Protein AF-A0A376EFT3-F1 (afdb_monomer_lite)

Structure (mmCIF, N/CA/C/O backbone):
data_AF-A0A376EFT3-F1
#
_entry.id   AF-A0A376EFT3-F1
#
loop_
_atom_site.group_PDB
_atom_site.id
_atom_site.type_symbol
_atom_site.label_atom_id
_atom_site.label_alt_id
_atom_site.label_comp_id
_atom_site.label_asym_id
_atom_site.label_entity_id
_atom_site.label_seq_id
_atom_site.pdbx_PDB_ins_code
_atom_site.Cartn_x
_atom_site.Cartn_y
_atom_site.Cartn_z
_atom_site.occupancy
_atom_site.B_iso_or_equiv
_atom_site.auth_seq_id
_atom_site.auth_comp_id
_atom_site.auth_asym_id
_atom_site.auth_atom_id
_atom_site.pdbx_PDB_model_num
ATOM 1 N N . MET A 1 1 ? -37.030 3.900 42.227 1.00 52.66 1 MET A N 1
ATOM 2 C CA . MET A 1 1 ? -36.204 2.947 41.450 1.00 52.66 1 MET A CA 1
ATOM 3 C C . MET A 1 1 ? -36.327 3.120 39.932 1.00 52.66 1 MET A C 1
ATOM 5 O O . MET A 1 1 ? -35.296 3.131 39.282 1.00 52.66 1 MET A O 1
ATOM 9 N N . TRP A 1 2 ? -37.514 3.372 39.357 1.00 45.75 2 TRP A N 1
ATOM 10 C CA . TRP A 1 2 ? -37.678 3.621 37.904 1.00 45.75 2 TRP A CA 1
ATOM 11 C C . TRP A 1 2 ? -36.904 4.844 37.365 1.00 45.75 2 TRP A C 1
ATOM 13 O O . TRP A 1 2 ? -36.354 4.813 36.269 1.00 45.75 2 TRP A O 1
ATOM 23 N N . LYS A 1 3 ? -36.796 5.923 38.155 1.00 48.06 3 LYS A N 1
ATOM 24 C CA . LYS A 1 3 ? -36.106 7.161 37.741 1.00 48.06 3 LYS A CA 1
ATOM 25 C C . LYS A 1 3 ? -34.586 7.011 37.550 1.00 48.06 3 LYS A C 1
ATOM 27 O O . LYS A 1 3 ? -34.008 7.799 36.817 1.00 48.06 3 LYS A O 1
ATOM 32 N N . ILE A 1 4 ? -33.952 6.002 38.157 1.00 53.06 4 ILE A N 1
ATOM 33 C CA . ILE A 1 4 ? -32.503 5.745 38.014 1.00 53.06 4 ILE A CA 1
ATOM 34 C C . ILE A 1 4 ? -32.215 4.993 36.702 1.00 53.06 4 ILE A C 1
ATOM 36 O O . ILE A 1 4 ? -31.193 5.231 36.065 1.00 53.06 4 ILE A O 1
ATOM 40 N N . LEU A 1 5 ? -33.159 4.165 36.235 1.00 45.88 5 LEU A N 1
ATOM 41 C CA . LEU A 1 5 ? -33.037 3.433 34.970 1.00 45.88 5 LEU A CA 1
ATOM 42 C C . LEU A 1 5 ? -33.044 4.379 33.751 1.00 45.88 5 LEU A C 1
ATOM 44 O O . LEU A 1 5 ? -32.294 4.176 32.804 1.00 45.88 5 LEU A O 1
ATOM 48 N N . LEU A 1 6 ? -33.830 5.462 33.802 1.00 46.78 6 LEU A N 1
ATOM 49 C CA . LEU A 1 6 ? -33.918 6.463 32.726 1.00 46.78 6 LEU A CA 1
ATOM 50 C C . LEU A 1 6 ? -32.642 7.309 32.562 1.00 46.78 6 LEU A C 1
ATOM 52 O O . LEU A 1 6 ? -32.319 7.712 31.446 1.00 46.78 6 LEU A O 1
ATOM 56 N N . VAL A 1 7 ? -31.889 7.541 33.642 1.00 50.75 7 VAL A N 1
ATOM 57 C CA . VAL A 1 7 ? -30.619 8.292 33.592 1.00 50.75 7 VAL A CA 1
ATOM 58 C C . VAL A 1 7 ? -29.499 7.450 32.963 1.00 50.75 7 VAL A C 1
ATOM 60 O O . VAL A 1 7 ? -28.673 7.984 32.225 1.00 50.75 7 VAL A O 1
ATOM 63 N N . LEU A 1 8 ? -29.514 6.127 33.164 1.00 47.03 8 LEU A N 1
ATOM 64 C CA . LEU A 1 8 ? -28.570 5.199 32.526 1.00 47.03 8 LEU A CA 1
ATOM 65 C C . LEU A 1 8 ? -28.835 5.025 31.021 1.00 47.03 8 LEU A C 1
ATOM 67 O O . LEU A 1 8 ? -27.889 4.934 30.238 1.00 47.03 8 LEU A O 1
ATOM 71 N N . VAL A 1 9 ? -30.103 5.059 30.596 1.00 47.50 9 VAL A N 1
ATOM 72 C CA . VAL A 1 9 ? -30.473 5.013 29.168 1.00 47.50 9 VAL A CA 1
ATOM 73 C C . VAL A 1 9 ? -30.047 6.295 28.439 1.00 47.50 9 VAL A C 1
ATOM 75 O O . VAL A 1 9 ? -29.552 6.219 27.318 1.00 47.50 9 VAL A O 1
ATOM 78 N N . PHE A 1 10 ? -30.128 7.465 29.084 1.00 40.94 10 PHE A N 1
ATOM 79 C CA . PHE A 1 10 ? -29.670 8.729 28.488 1.00 40.94 10 PHE A CA 1
ATOM 80 C C . PHE A 1 10 ? -28.141 8.853 28.373 1.00 40.94 10 PHE A C 1
ATOM 82 O O . PHE A 1 10 ? -27.658 9.524 27.461 1.00 40.94 10 PHE A O 1
ATOM 89 N N . TYR A 1 11 ? -27.369 8.180 29.234 1.00 43.25 11 TYR A N 1
ATOM 90 C CA . TYR A 1 11 ? -25.905 8.146 29.114 1.00 43.25 11 TYR A CA 1
ATOM 91 C C . TYR A 1 11 ? -25.412 7.231 27.979 1.00 43.25 11 TYR A C 1
ATOM 93 O O . TYR A 1 11 ? -24.351 7.489 27.416 1.00 43.25 11 TYR A O 1
ATOM 101 N N . CYS A 1 12 ? -26.194 6.223 27.572 1.00 42.47 12 CYS A N 1
ATOM 102 C CA . CYS A 1 12 ? -25.855 5.376 26.419 1.00 42.47 12 CYS A CA 1
ATOM 103 C C . CYS A 1 12 ? -26.038 6.085 25.064 1.00 42.47 12 CYS A C 1
ATOM 105 O O . CYS A 1 12 ? -25.381 5.721 24.094 1.00 42.47 12 CYS A O 1
ATOM 107 N N . ILE A 1 13 ? -26.878 7.123 24.985 1.00 41.59 13 ILE A N 1
ATOM 108 C CA . ILE A 1 13 ? -27.190 7.826 23.723 1.00 41.59 13 ILE A CA 1
ATOM 109 C C . ILE A 1 13 ? -26.099 8.855 23.351 1.00 41.59 13 ILE A C 1
ATOM 111 O O . ILE A 1 13 ? -26.074 9.383 22.244 1.00 41.59 13 ILE A O 1
ATOM 115 N N . ARG A 1 14 ? -25.133 9.118 24.242 1.00 41.38 14 ARG A N 1
ATOM 116 C CA . ARG A 1 14 ? -23.971 9.987 23.969 1.00 41.38 14 ARG A CA 1
ATOM 117 C C . ARG A 1 14 ? -22.719 9.208 23.545 1.00 41.38 14 ARG A C 1
ATOM 119 O O . ARG A 1 14 ? -21.628 9.771 23.558 1.00 41.38 14 ARG A O 1
ATOM 126 N N . LEU A 1 15 ? -22.854 7.955 23.107 1.00 45.78 15 LEU A N 1
ATOM 127 C CA . LEU A 1 15 ? -21.861 7.332 22.229 1.00 45.78 15 LEU A CA 1
ATOM 128 C C . LEU A 1 15 ? -22.057 7.912 20.827 1.00 45.78 15 LEU A C 1
ATOM 130 O O . LEU A 1 15 ? -22.638 7.283 19.950 1.00 45.78 15 LEU A O 1
ATOM 134 N N . ASN A 1 16 ? -21.610 9.152 20.630 1.00 45.59 16 ASN A N 1
ATOM 135 C CA . ASN A 1 16 ? -21.443 9.678 19.285 1.00 45.59 16 ASN A CA 1
ATOM 136 C C . ASN A 1 16 ? -20.300 8.865 18.666 1.00 45.59 16 ASN A C 1
ATOM 138 O O . ASN A 1 16 ? -19.126 9.132 18.938 1.00 45.59 16 ASN A O 1
ATOM 142 N N . SER A 1 17 ? -20.630 7.783 17.959 1.00 55.28 17 SER A N 1
ATOM 143 C CA . SER A 1 17 ? -19.650 6.977 17.246 1.00 55.28 17 SER A CA 1
ATOM 144 C C . SER A 1 17 ? -19.109 7.842 16.119 1.00 55.28 17 SER A C 1
ATOM 146 O O . SER A 1 17 ? -19.652 7.832 15.023 1.00 55.28 17 SER A O 1
ATOM 148 N N . GLN A 1 18 ? -18.080 8.640 16.414 1.00 65.00 18 GLN A N 1
ATOM 149 C CA . GLN A 1 18 ? -17.441 9.479 15.410 1.00 65.00 18 GLN A CA 1
ATOM 150 C C . GLN A 1 18 ? -17.078 8.593 14.220 1.00 65.00 18 GLN A C 1
ATOM 152 O O . GLN A 1 18 ? -16.355 7.604 14.400 1.00 65.00 18 GLN A O 1
ATOM 157 N N . GLU A 1 19 ? -17.603 8.904 13.043 1.00 84.88 19 GLU A N 1
ATOM 158 C CA . GLU A 1 19 ? -17.343 8.074 11.882 1.00 84.88 19 GLU A CA 1
ATOM 159 C C . GLU A 1 19 ? -15.885 8.249 11.454 1.00 84.88 19 GLU A C 1
ATOM 161 O O . GLU A 1 19 ? -15.249 9.276 11.702 1.00 84.88 19 GLU A O 1
ATOM 166 N N . PHE A 1 20 ? -15.302 7.232 10.826 1.00 87.31 20 PHE A N 1
ATOM 167 C CA . PHE A 1 20 ? -13.912 7.319 10.372 1.00 87.31 20 PHE A CA 1
ATOM 168 C C . PHE A 1 20 ? -13.702 8.419 9.317 1.00 87.31 20 PHE A C 1
ATOM 170 O O . PHE A 1 20 ? -12.629 9.022 9.247 1.00 87.31 20 PHE A O 1
ATOM 177 N N . SER A 1 21 ? -14.752 8.757 8.565 1.00 86.50 21 SER A N 1
ATOM 178 C CA . SER A 1 21 ? -14.826 9.938 7.698 1.00 86.50 21 SER A CA 1
ATOM 179 C C . SER A 1 21 ? -14.513 11.238 8.448 1.00 86.50 21 SER A C 1
ATOM 181 O O . SER A 1 21 ? -13.721 12.039 7.950 1.00 86.50 21 SER A O 1
ATOM 183 N N . ASP A 1 22 ? -15.020 11.410 9.670 1.00 89.75 22 ASP A N 1
ATOM 184 C CA . ASP A 1 22 ? -14.811 12.622 10.469 1.00 89.75 22 ASP A CA 1
ATOM 185 C C . ASP A 1 22 ? -13.352 12.823 10.889 1.00 89.75 22 ASP A C 1
ATOM 187 O O . ASP A 1 22 ? -12.943 13.939 11.216 1.00 89.75 22 ASP A O 1
ATOM 191 N N . TYR A 1 23 ? -12.563 11.747 10.949 1.00 91.50 23 TYR A N 1
ATOM 192 C CA . TYR A 1 23 ? -11.130 11.855 11.205 1.00 91.50 23 TYR A CA 1
ATOM 193 C C . TYR A 1 23 ? -10.389 12.374 9.975 1.00 91.50 23 TYR A C 1
ATOM 195 O O . TYR A 1 23 ? -9.541 13.251 10.125 1.00 91.50 23 TYR A O 1
ATOM 203 N N . ARG A 1 24 ? -10.725 11.875 8.777 1.00 91.38 24 ARG A N 1
ATOM 204 C CA . ARG A 1 24 ? -10.068 12.258 7.513 1.00 91.38 24 ARG A CA 1
ATOM 205 C C . ARG A 1 24 ? -10.164 13.751 7.224 1.00 91.38 24 ARG A C 1
ATOM 207 O O . ARG A 1 24 ? -9.155 14.360 6.892 1.00 91.38 24 ARG A O 1
ATOM 214 N N . MET A 1 25 ? -11.323 14.361 7.475 1.00 92.81 25 MET A N 1
ATOM 215 C CA . MET A 1 25 ? -11.521 15.810 7.288 1.00 92.81 25 MET A CA 1
ATOM 216 C C . MET A 1 25 ? -10.595 16.685 8.149 1.00 92.81 25 MET A C 1
ATOM 218 O O . MET A 1 25 ? -10.484 17.884 7.931 1.00 92.81 25 MET A O 1
ATOM 222 N N . ARG A 1 26 ? -9.967 16.126 9.192 1.00 93.25 26 ARG A N 1
ATOM 223 C CA . ARG A 1 26 ? -9.093 16.890 10.095 1.00 93.25 26 ARG A CA 1
ATOM 224 C C . ARG A 1 26 ? -7.657 16.982 9.596 1.00 93.25 26 ARG A C 1
ATOM 226 O O . ARG A 1 26 ? -6.894 17.769 10.148 1.00 93.25 26 ARG A O 1
ATOM 233 N N . TYR A 1 27 ? -7.277 16.162 8.618 1.00 94.62 27 TYR A N 1
ATOM 234 C CA . TYR A 1 27 ? -5.920 16.137 8.078 1.00 94.62 27 TYR A CA 1
ATOM 235 C C . TYR A 1 27 ? -5.850 16.133 6.544 1.00 94.62 27 TYR A C 1
ATOM 237 O O . TYR A 1 27 ? -4.755 16.073 5.995 1.00 94.62 27 TYR A O 1
ATOM 245 N N . ASP A 1 28 ? -6.980 16.225 5.844 1.00 90.94 28 ASP A N 1
ATOM 246 C CA . ASP A 1 28 ? -7.052 16.251 4.375 1.00 90.94 28 ASP A CA 1
ATOM 247 C C . ASP A 1 28 ? -6.392 17.487 3.738 1.00 90.94 28 ASP A C 1
ATOM 249 O O . ASP A 1 28 ? -5.895 17.410 2.620 1.00 90.94 28 ASP A O 1
ATOM 253 N N . ASN A 1 29 ? -6.346 18.604 4.465 1.00 93.94 29 ASN A N 1
ATOM 254 C CA . ASN A 1 29 ? -5.760 19.869 4.020 1.00 93.94 29 ASN A CA 1
ATOM 255 C C . ASN A 1 29 ? -4.256 20.002 4.324 1.00 93.94 29 ASN A C 1
ATOM 257 O O . ASN A 1 29 ? -3.666 21.047 4.052 1.00 93.94 29 ASN A O 1
ATOM 261 N N . PHE A 1 30 ? -3.632 18.987 4.929 1.00 97.00 30 PHE A N 1
ATOM 262 C CA . PHE A 1 30 ? -2.194 19.009 5.193 1.00 97.00 30 PHE A CA 1
ATOM 263 C C . PHE A 1 30 ? -1.416 18.646 3.929 1.00 97.00 30 PHE A C 1
ATOM 265 O O . PHE A 1 30 ? -1.809 17.767 3.164 1.00 97.00 30 PHE A O 1
ATOM 272 N N . GLU A 1 31 ? -0.284 19.313 3.728 1.00 97.00 31 GLU A N 1
ATOM 273 C CA . GLU A 1 31 ? 0.599 19.031 2.599 1.00 97.00 31 GLU A CA 1
ATOM 274 C C . GLU A 1 31 ? 1.335 17.694 2.773 1.00 97.00 31 GLU A C 1
ATOM 276 O O . GLU A 1 31 ? 1.490 17.170 3.884 1.00 97.00 31 GLU A O 1
ATOM 281 N N . GLU A 1 32 ? 1.833 17.137 1.664 1.00 95.12 32 GLU A N 1
ATOM 282 C CA . GLU A 1 32 ? 2.670 15.941 1.722 1.00 95.12 32 GLU A CA 1
ATOM 283 C C . GLU A 1 32 ? 3.889 16.190 2.626 1.00 95.12 32 GLU A C 1
ATOM 285 O O . GLU A 1 32 ? 4.580 17.200 2.527 1.00 95.12 32 GLU A O 1
ATOM 290 N N . ASN A 1 33 ? 4.180 15.219 3.487 1.00 97.00 33 ASN A N 1
ATOM 291 C CA . ASN A 1 33 ? 5.247 15.219 4.482 1.00 97.00 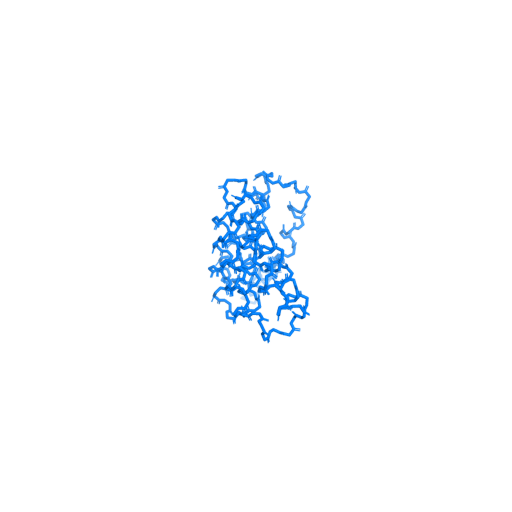33 ASN A CA 1
ATOM 292 C C . ASN A 1 33 ? 5.068 16.200 5.653 1.00 97.00 33 ASN A C 1
ATOM 294 O O . ASN A 1 33 ? 5.965 16.279 6.498 1.00 97.00 33 ASN A O 1
ATOM 298 N N . ASP A 1 34 ? 3.924 16.881 5.777 1.00 97.81 34 ASP A N 1
ATOM 299 C CA . ASP A 1 34 ? 3.626 17.663 6.975 1.00 97.81 34 ASP A CA 1
ATOM 300 C C . ASP A 1 34 ? 3.278 16.748 8.157 1.00 97.81 34 ASP A C 1
ATOM 302 O O . ASP A 1 34 ? 2.153 16.273 8.333 1.00 97.81 34 ASP A O 1
ATOM 306 N N . ILE A 1 35 ? 4.268 16.536 9.022 1.00 97.62 35 ILE A N 1
ATOM 307 C CA . ILE A 1 35 ? 4.149 15.658 10.187 1.00 97.62 35 ILE A CA 1
ATOM 308 C C . ILE A 1 35 ? 3.089 16.120 11.197 1.00 97.62 35 ILE A C 1
ATOM 310 O O . ILE A 1 35 ? 2.662 15.323 12.031 1.00 97.62 35 ILE A O 1
ATOM 314 N N . ARG A 1 36 ? 2.633 17.381 11.145 1.00 97.69 36 ARG A N 1
ATOM 315 C CA . ARG A 1 36 ? 1.590 17.893 12.050 1.00 97.69 36 ARG A CA 1
ATOM 316 C C . ARG A 1 36 ? 0.250 17.187 11.834 1.00 97.69 36 ARG A C 1
ATOM 318 O O . ARG A 1 36 ? -0.528 17.095 12.785 1.00 97.69 36 ARG A O 1
ATOM 325 N N . ALA A 1 37 ? 0.020 16.611 10.651 1.00 97.88 37 ALA A N 1
ATOM 326 C CA . ALA A 1 37 ? -1.141 15.769 10.363 1.00 97.88 37 ALA A CA 1
ATOM 327 C C . ALA A 1 37 ? -1.277 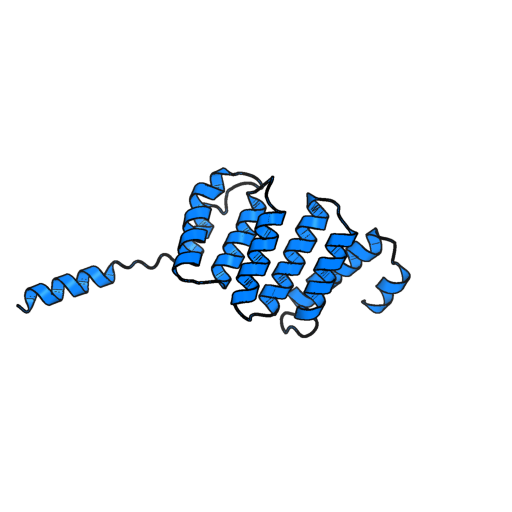14.593 11.352 1.00 97.88 37 ALA A C 1
ATOM 329 O O . ALA A 1 37 ? -2.392 14.186 11.690 1.00 97.88 37 ALA A O 1
ATOM 330 N N . PHE A 1 38 ? -0.163 14.088 11.905 1.00 97.69 38 PHE A N 1
ATOM 331 C CA . PHE A 1 38 ? -0.182 12.999 12.888 1.00 97.69 38 PHE A CA 1
ATOM 332 C C . PHE A 1 38 ? -0.911 13.341 14.188 1.00 97.69 38 PHE A C 1
ATOM 334 O O . PHE A 1 38 ? -1.399 12.428 14.854 1.00 97.69 38 PHE A O 1
ATOM 341 N N . ASN A 1 39 ? -1.081 14.623 14.524 1.00 97.19 39 ASN A N 1
ATOM 342 C CA . ASN A 1 39 ? -1.908 15.027 15.664 1.00 97.19 39 ASN A CA 1
ATOM 343 C C . ASN A 1 39 ? -3.378 14.600 15.495 1.00 97.19 39 ASN A C 1
ATOM 345 O O . ASN A 1 39 ? -4.057 14.326 16.483 1.00 97.19 39 ASN A O 1
ATOM 349 N N . PHE A 1 40 ? -3.854 14.490 14.252 1.00 95.69 40 PHE A N 1
ATOM 350 C CA . PHE A 1 40 ? -5.222 14.088 13.915 1.00 95.69 40 PHE A CA 1
ATOM 351 C C . PHE A 1 40 ? -5.304 12.642 13.412 1.00 95.69 40 PHE A C 1
ATOM 353 O O . PHE A 1 40 ? -6.273 11.938 13.702 1.00 95.69 40 PHE A O 1
ATOM 360 N N . LEU A 1 41 ? -4.260 12.172 12.725 1.00 96.81 41 LEU A N 1
ATOM 361 C CA . LEU A 1 41 ? -4.174 10.807 12.213 1.00 96.81 41 LEU A CA 1
ATOM 362 C C . LEU A 1 41 ? -3.901 9.766 13.314 1.00 96.81 41 LEU A C 1
ATOM 364 O O . LEU A 1 41 ? -4.440 8.662 13.262 1.00 96.81 41 LEU A O 1
ATOM 368 N N . ASN A 1 42 ? -3.130 10.092 14.358 1.00 97.56 42 ASN A N 1
ATOM 369 C CA . ASN A 1 42 ? -2.882 9.148 15.456 1.00 97.56 42 ASN A CA 1
ATOM 370 C C . ASN A 1 42 ? -4.169 8.736 16.197 1.00 97.56 42 ASN A C 1
ATOM 372 O O . ASN A 1 42 ? -4.354 7.536 16.407 1.00 97.56 42 ASN A O 1
ATOM 376 N N . PRO A 1 43 ? -5.087 9.659 16.551 1.00 96.44 43 PRO A N 1
ATOM 377 C CA . PRO A 1 43 ? -6.404 9.297 17.072 1.00 96.44 43 PRO A CA 1
ATOM 378 C C . PRO A 1 43 ? -7.199 8.340 16.168 1.00 96.44 43 PRO A C 1
ATOM 380 O O . PRO A 1 43 ? -7.811 7.401 16.675 1.00 96.44 43 PRO A O 1
ATOM 383 N N . TYR A 1 44 ? -7.150 8.525 14.843 1.00 96.69 44 TYR A N 1
ATOM 384 C CA . TYR A 1 44 ? -7.790 7.618 13.881 1.00 96.69 44 TYR A CA 1
ATOM 385 C C . TYR A 1 44 ? -7.179 6.212 13.942 1.00 96.69 44 TYR A C 1
ATOM 387 O O . TYR A 1 44 ? -7.898 5.230 14.132 1.00 96.69 44 TYR A O 1
ATOM 395 N N . ILE A 1 45 ? -5.846 6.115 13.878 1.00 98.06 45 ILE A N 1
ATOM 396 C CA . ILE A 1 45 ? -5.116 4.844 13.994 1.00 98.06 45 ILE A CA 1
ATOM 397 C C . ILE A 1 45 ? -5.444 4.149 15.322 1.00 98.06 45 ILE A C 1
ATOM 399 O O . ILE A 1 45 ? -5.671 2.938 15.353 1.00 98.06 45 ILE A O 1
ATOM 403 N N . GLN A 1 46 ? -5.462 4.894 16.431 1.00 97.56 46 GLN A N 1
ATOM 404 C CA . GLN A 1 46 ? -5.771 4.350 17.755 1.00 97.56 46 GLN A CA 1
ATOM 405 C C . GLN A 1 46 ? -7.188 3.786 17.814 1.00 97.56 46 GLN A C 1
ATOM 407 O O . GLN A 1 46 ? -7.363 2.656 18.269 1.00 97.56 46 GLN A O 1
ATOM 412 N N . LYS A 1 47 ? -8.177 4.525 17.302 1.00 96.06 47 LYS A N 1
ATOM 413 C CA . LYS A 1 47 ? -9.563 4.060 17.250 1.00 96.06 47 LYS A CA 1
ATOM 414 C C . LYS A 1 47 ? -9.702 2.791 16.407 1.00 96.06 47 LYS A C 1
ATOM 416 O O . LYS A 1 47 ? -10.233 1.794 16.888 1.00 96.06 47 LYS A O 1
ATOM 421 N N . ALA A 1 48 ? -9.141 2.782 15.196 1.00 97.62 48 ALA A N 1
ATOM 422 C CA . ALA A 1 48 ? -9.187 1.615 14.315 1.00 97.62 48 ALA A CA 1
ATOM 423 C C . ALA A 1 48 ? -8.532 0.372 14.954 1.00 97.62 48 ALA A C 1
ATOM 425 O O . ALA A 1 48 ? -9.041 -0.741 14.817 1.00 97.62 48 ALA A O 1
ATOM 426 N N . LYS A 1 49 ? -7.443 0.549 15.722 1.00 98.19 49 LYS A N 1
ATOM 427 C CA . LYS A 1 49 ? -6.824 -0.528 16.519 1.00 98.19 49 LYS A CA 1
ATOM 428 C C . LYS A 1 49 ? -7.734 -1.032 17.642 1.00 98.19 49 LYS A C 1
ATOM 430 O O . LYS A 1 49 ? -7.863 -2.244 17.799 1.00 98.19 49 LYS A O 1
ATOM 435 N N . GLN A 1 50 ? -8.336 -0.129 18.420 1.00 97.25 50 GLN A N 1
ATOM 436 C CA . GLN A 1 50 ? -9.213 -0.472 19.550 1.00 97.25 50 GLN A CA 1
ATOM 437 C C . GLN A 1 50 ? -10.441 -1.263 19.094 1.00 97.25 50 GLN A C 1
ATOM 439 O O . GLN A 1 50 ? -10.795 -2.267 19.707 1.00 97.25 50 GLN A O 1
ATOM 444 N N . GLU A 1 51 ? -11.036 -0.855 17.976 1.00 96.56 51 GLU A N 1
ATOM 445 C CA . GLU A 1 51 ? -12.204 -1.511 17.384 1.00 96.56 51 GLU A CA 1
ATOM 446 C C . GLU A 1 51 ? -11.840 -2.745 16.545 1.00 96.56 51 GLU A C 1
ATOM 448 O O . GLU A 1 51 ? -12.726 -3.428 16.035 1.00 96.56 51 GLU A O 1
ATOM 453 N N . LYS A 1 52 ? -10.541 -3.046 16.381 1.00 97.31 52 LYS A N 1
ATOM 454 C CA . LYS A 1 52 ? -10.026 -4.079 15.463 1.00 97.31 52 LYS A CA 1
ATOM 455 C C . LYS A 1 52 ? -10.578 -3.925 14.039 1.00 97.31 52 LYS A C 1
ATOM 457 O O . LYS A 1 52 ? -10.733 -4.905 13.311 1.00 97.31 52 LYS A O 1
ATOM 462 N N . ASN A 1 53 ? -10.852 -2.690 13.625 1.00 97.88 53 ASN A N 1
ATOM 463 C CA . ASN A 1 53 ? -11.308 -2.390 12.279 1.00 97.88 53 ASN A CA 1
ATOM 464 C C . ASN A 1 53 ? -10.098 -2.322 11.344 1.00 97.88 53 ASN A C 1
ATOM 466 O O . ASN A 1 53 ? -9.513 -1.268 11.103 1.00 97.88 53 ASN A O 1
ATOM 470 N N . TYR A 1 54 ? -9.692 -3.485 10.841 1.00 98.56 54 TYR A N 1
ATOM 471 C CA . TYR A 1 54 ? -8.479 -3.616 10.041 1.00 98.56 54 TYR A CA 1
ATOM 472 C C . TYR A 1 54 ? -8.562 -2.947 8.663 1.00 98.56 54 TYR A C 1
ATOM 474 O O . TYR A 1 54 ? -7.528 -2.533 8.144 1.00 98.56 54 TYR A O 1
ATOM 482 N N . ARG A 1 55 ? -9.767 -2.787 8.092 1.00 98.38 55 ARG A N 1
ATOM 483 C CA . ARG A 1 55 ? -9.960 -2.039 6.837 1.00 98.38 55 ARG A CA 1
ATOM 484 C C . ARG A 1 55 ? -9.639 -0.561 7.049 1.00 98.38 55 ARG A C 1
ATOM 486 O O . ARG A 1 55 ? -8.847 0.013 6.308 1.00 98.38 55 ARG A O 1
ATOM 493 N N . GLU A 1 56 ? -10.190 0.021 8.107 1.00 98.31 56 GLU A N 1
ATOM 494 C CA . GLU A 1 56 ? -9.932 1.414 8.479 1.00 98.31 56 GLU A CA 1
ATOM 495 C C . GLU A 1 56 ? -8.499 1.621 8.969 1.00 98.31 56 GLU A C 1
ATOM 497 O O . GLU A 1 56 ? -7.878 2.636 8.677 1.00 98.31 56 GLU A O 1
ATOM 502 N N . LEU A 1 57 ? -7.914 0.624 9.633 1.00 98.69 57 LEU A N 1
ATOM 503 C CA . LEU A 1 57 ? -6.510 0.675 10.025 1.00 98.69 57 LEU A CA 1
ATOM 504 C C . LEU A 1 57 ? -5.569 0.663 8.811 1.00 98.69 57 LEU A C 1
ATOM 506 O O . LEU A 1 57 ? -4.589 1.406 8.793 1.00 98.69 57 LEU A O 1
ATOM 510 N N . ALA A 1 58 ? -5.868 -0.146 7.788 1.00 98.75 58 ALA A N 1
ATOM 511 C CA . ALA A 1 58 ? -5.125 -0.142 6.530 1.00 98.75 58 ALA A CA 1
ATOM 512 C C . ALA A 1 58 ? -5.238 1.220 5.825 1.00 98.75 58 ALA A C 1
ATOM 514 O O . ALA A 1 58 ? -4.230 1.752 5.361 1.00 98.75 58 ALA A O 1
ATOM 515 N N . GLN A 1 59 ? -6.434 1.814 5.807 1.00 98.19 59 GLN A N 1
ATOM 516 C CA . GLN A 1 59 ? -6.650 3.152 5.259 1.00 98.19 59 GLN A CA 1
ATOM 517 C C . GLN A 1 59 ? -5.869 4.227 6.034 1.00 98.19 59 GLN A C 1
ATOM 519 O O . GLN A 1 59 ? -5.137 4.999 5.424 1.00 98.19 59 GLN A O 1
ATOM 524 N N . ALA A 1 60 ? -5.918 4.225 7.367 1.00 98.25 60 ALA A N 1
ATOM 525 C CA . ALA A 1 60 ? -5.166 5.170 8.192 1.00 98.25 60 ALA A CA 1
ATOM 526 C C . ALA A 1 60 ? -3.644 5.063 7.978 1.00 98.25 60 ALA A C 1
ATOM 528 O O . ALA A 1 60 ? -2.942 6.071 7.919 1.00 98.25 60 ALA A O 1
ATOM 529 N N . TYR A 1 61 ? -3.110 3.846 7.828 1.00 98.81 61 TYR A N 1
ATOM 530 C CA . TYR A 1 61 ? -1.696 3.658 7.490 1.00 98.81 61 TYR A CA 1
ATOM 531 C C . TYR A 1 61 ? -1.358 4.103 6.068 1.00 98.81 61 TYR A C 1
ATOM 533 O O . TYR A 1 61 ? -0.261 4.607 5.841 1.00 98.81 61 TYR A O 1
ATOM 541 N N . LYS A 1 62 ? -2.288 3.970 5.120 1.00 98.44 62 LYS A N 1
ATOM 542 C CA . LYS A 1 62 ? -2.131 4.533 3.777 1.00 98.44 62 LYS A CA 1
ATOM 543 C C . LYS A 1 62 ? -2.039 6.051 3.822 1.00 98.44 62 LYS A C 1
ATOM 545 O O . LYS A 1 62 ? -1.135 6.607 3.209 1.00 98.44 62 LYS A O 1
ATOM 550 N N . ASP A 1 63 ? -2.890 6.699 4.606 1.00 98.00 63 ASP A N 1
ATOM 551 C CA . ASP A 1 63 ? -2.847 8.151 4.792 1.00 98.00 63 ASP A CA 1
ATOM 552 C C . ASP A 1 63 ? -1.545 8.581 5.497 1.00 98.00 63 ASP A C 1
ATOM 554 O O . ASP A 1 63 ? -0.939 9.591 5.142 1.00 98.00 63 ASP A O 1
ATOM 558 N N . ALA A 1 64 ? -1.032 7.762 6.423 1.00 98.38 64 ALA A N 1
ATOM 559 C CA . ALA A 1 64 ? 0.234 8.017 7.114 1.00 98.38 64 ALA A CA 1
ATOM 560 C C . ALA A 1 64 ? 1.442 8.096 6.169 1.00 98.38 64 ALA A C 1
ATOM 562 O O . ALA A 1 64 ? 2.346 8.889 6.432 1.00 98.38 64 ALA A O 1
ATOM 563 N N . ILE A 1 65 ? 1.448 7.344 5.059 1.00 98.38 65 ILE A N 1
ATOM 564 C CA . ILE A 1 65 ? 2.507 7.419 4.035 1.00 98.38 65 ILE A CA 1
ATOM 565 C C . ILE A 1 65 ? 2.664 8.850 3.509 1.00 98.38 65 ILE A C 1
ATOM 567 O O . ILE A 1 65 ? 3.793 9.316 3.312 1.00 98.38 65 ILE A O 1
ATOM 571 N N . SER A 1 66 ? 1.555 9.560 3.288 1.00 97.56 66 SER A N 1
ATOM 572 C CA . SER A 1 66 ? 1.570 10.928 2.765 1.00 97.56 66 SER A CA 1
ATOM 573 C C . SER A 1 66 ? 2.298 11.875 3.711 1.00 97.56 66 SER A C 1
ATOM 575 O O . SER A 1 66 ? 3.073 12.706 3.258 1.00 97.56 66 SER A O 1
ATOM 577 N N . PHE A 1 67 ? 2.149 11.697 5.023 1.00 98.00 67 PHE A N 1
ATOM 578 C CA . PHE A 1 67 ? 2.674 12.623 6.032 1.00 98.00 67 PHE A CA 1
ATOM 579 C C . PHE A 1 67 ? 3.994 12.174 6.673 1.00 98.00 67 PHE A C 1
ATOM 581 O O . PHE A 1 67 ? 4.540 12.879 7.520 1.00 98.00 67 PHE A O 1
ATOM 588 N N . SER A 1 68 ? 4.528 11.005 6.301 1.00 97.06 68 SER A N 1
ATOM 589 C CA . SER A 1 68 ? 5.703 10.401 6.943 1.00 97.06 68 SER A CA 1
ATOM 590 C C . SER A 1 68 ? 6.963 10.424 6.058 1.00 97.06 68 SER A C 1
ATOM 592 O O . SER A 1 68 ? 7.317 9.384 5.498 1.00 97.06 68 SER A O 1
ATOM 594 N N . PRO A 1 69 ? 7.711 11.537 5.950 1.00 95.50 69 PRO A N 1
ATOM 595 C CA . PRO A 1 69 ? 8.845 11.641 5.018 1.00 95.50 69 PRO A CA 1
ATOM 596 C C . PRO A 1 69 ? 9.880 10.519 5.185 1.00 95.50 69 PRO A C 1
ATOM 598 O O . PRO A 1 69 ? 10.350 9.952 4.203 1.00 95.50 69 PRO A O 1
ATOM 601 N N . ASN A 1 70 ? 10.161 10.131 6.432 1.00 96.00 70 ASN A N 1
ATOM 602 C CA . ASN A 1 70 ? 11.191 9.139 6.761 1.00 96.00 70 ASN A CA 1
ATOM 603 C C . ASN A 1 70 ? 10.651 7.715 6.986 1.00 96.00 70 ASN A C 1
ATOM 605 O O . ASN A 1 70 ? 11.436 6.798 7.207 1.00 96.00 70 ASN A O 1
ATOM 609 N N . HIS A 1 71 ? 9.327 7.508 6.953 1.00 97.56 71 HIS A N 1
ATOM 610 C CA . HIS A 1 71 ? 8.702 6.238 7.364 1.00 97.56 71 HIS A CA 1
ATOM 611 C C . HIS A 1 71 ? 7.671 5.697 6.361 1.00 97.56 71 HIS A C 1
ATOM 613 O O . HIS A 1 71 ? 6.886 4.816 6.707 1.00 97.56 71 HIS A O 1
ATOM 619 N N . LYS A 1 72 ? 7.690 6.166 5.105 1.00 98.31 72 LYS A N 1
ATOM 620 C CA . LYS A 1 72 ? 6.741 5.723 4.065 1.00 98.31 72 LYS A CA 1
ATOM 621 C C . LYS A 1 72 ? 6.721 4.200 3.899 1.00 98.31 72 LYS A C 1
ATOM 623 O O . LYS A 1 72 ? 5.652 3.602 3.854 1.00 98.31 72 LYS A O 1
ATOM 628 N N . LEU A 1 73 ? 7.892 3.558 3.878 1.00 98.31 73 LEU A N 1
ATOM 629 C CA . LEU A 1 73 ? 7.981 2.100 3.741 1.00 98.31 73 LEU A CA 1
ATOM 630 C C . LEU A 1 73 ? 7.456 1.355 4.979 1.00 98.31 73 LEU A C 1
ATOM 632 O O . LEU A 1 73 ? 6.753 0.362 4.832 1.00 98.31 73 LEU A O 1
ATOM 636 N N . TYR A 1 74 ? 7.725 1.871 6.183 1.00 98.56 74 TYR A N 1
ATOM 637 C CA . TYR A 1 74 ? 7.195 1.306 7.429 1.00 98.56 74 TYR A CA 1
ATOM 638 C C . TYR A 1 74 ? 5.661 1.322 7.448 1.00 98.56 74 TYR A C 1
ATOM 640 O O . TYR A 1 74 ? 5.017 0.331 7.806 1.00 98.56 74 TYR A O 1
ATOM 648 N N . TYR A 1 75 ? 5.056 2.434 7.026 1.00 98.75 75 TYR A N 1
ATOM 649 C CA . TYR A 1 75 ? 3.606 2.502 6.914 1.00 98.75 75 TYR A CA 1
ATOM 650 C C . TYR A 1 75 ? 3.080 1.621 5.782 1.00 98.75 75 TYR A C 1
ATOM 652 O O . TYR A 1 75 ? 2.082 0.944 5.998 1.00 98.75 75 TYR A O 1
ATOM 660 N N . ALA A 1 76 ? 3.777 1.507 4.648 1.00 98.75 76 ALA A N 1
ATOM 661 C CA . ALA A 1 76 ? 3.404 0.564 3.591 1.00 98.75 76 ALA A CA 1
ATOM 662 C C . ALA A 1 76 ? 3.376 -0.901 4.075 1.00 98.75 76 ALA A C 1
ATOM 664 O O . ALA A 1 76 ? 2.420 -1.622 3.789 1.00 98.75 76 ALA A O 1
ATOM 665 N N . ASP A 1 77 ? 4.360 -1.325 4.874 1.00 98.75 77 ASP A N 1
ATOM 666 C CA . ASP A 1 77 ? 4.350 -2.641 5.529 1.00 98.75 77 ASP A CA 1
ATOM 667 C C . ASP A 1 77 ? 3.171 -2.789 6.503 1.00 98.75 77 ASP A C 1
ATOM 669 O O . ASP A 1 77 ? 2.528 -3.841 6.575 1.00 98.75 77 ASP A O 1
ATOM 673 N N . SER A 1 78 ? 2.839 -1.712 7.215 1.00 98.75 78 SER A N 1
ATOM 674 C CA . SER A 1 78 ? 1.715 -1.681 8.153 1.00 98.75 78 SER A CA 1
ATOM 675 C C . SER A 1 78 ? 0.356 -1.812 7.453 1.00 98.75 78 SER A C 1
ATOM 677 O O . SER A 1 78 ? -0.535 -2.474 7.994 1.00 98.75 78 SER A O 1
ATOM 679 N N . ILE A 1 79 ? 0.194 -1.254 6.243 1.00 98.81 79 ILE A N 1
ATOM 680 C CA . ILE A 1 79 ? -1.011 -1.456 5.419 1.00 98.81 79 ILE A CA 1
ATOM 681 C C . ILE A 1 79 ? -1.161 -2.940 5.088 1.00 98.81 79 ILE A C 1
ATOM 683 O O . ILE A 1 79 ? -2.225 -3.497 5.332 1.00 98.81 79 ILE A O 1
ATOM 687 N N . ILE A 1 80 ? -0.102 -3.595 4.594 1.00 98.88 80 ILE A N 1
ATOM 688 C CA . ILE A 1 80 ? -0.136 -5.023 4.232 1.00 98.88 80 ILE A CA 1
ATOM 689 C C . ILE A 1 80 ? -0.503 -5.874 5.450 1.00 98.88 80 ILE A C 1
ATOM 691 O O . ILE A 1 80 ? -1.368 -6.749 5.359 1.00 98.88 80 ILE A O 1
ATOM 695 N N . TRP A 1 81 ? 0.103 -5.598 6.610 1.00 98.81 81 TRP A N 1
ATOM 696 C CA . TRP A 1 81 ? -0.249 -6.294 7.845 1.00 98.81 81 TRP A CA 1
ATOM 697 C C . TRP A 1 81 ? -1.733 -6.123 8.186 1.00 98.81 81 TRP A C 1
ATOM 699 O O . TRP A 1 81 ? -2.404 -7.122 8.439 1.00 98.81 81 TRP A O 1
ATOM 709 N N . ALA A 1 82 ? -2.266 -4.899 8.158 1.00 98.81 82 ALA A N 1
ATOM 710 C CA . ALA A 1 82 ? -3.670 -4.644 8.473 1.00 98.81 82 ALA A CA 1
ATOM 711 C C . ALA A 1 82 ? -4.607 -5.293 7.439 1.00 98.81 82 ALA A C 1
ATOM 713 O O . ALA A 1 82 ? -5.515 -6.032 7.814 1.00 98.81 82 ALA A O 1
ATOM 714 N N . ALA A 1 83 ? -4.334 -5.118 6.146 1.00 98.81 83 ALA A N 1
ATOM 715 C CA . ALA A 1 83 ? -5.086 -5.723 5.053 1.00 98.81 83 ALA A CA 1
ATOM 716 C C . ALA A 1 83 ? -5.148 -7.252 5.175 1.00 98.81 83 ALA A C 1
ATOM 718 O O . ALA A 1 83 ? -6.226 -7.832 5.044 1.00 98.81 83 ALA A O 1
ATOM 719 N N . SER A 1 84 ? -4.039 -7.905 5.546 1.00 98.56 84 SER A N 1
ATOM 720 C CA . SER A 1 84 ? -3.994 -9.362 5.745 1.00 98.56 84 SER A CA 1
ATOM 721 C C . SER A 1 84 ? -4.974 -9.873 6.810 1.00 98.56 84 SER A C 1
ATOM 723 O O . SER A 1 84 ? -5.382 -11.031 6.771 1.00 98.56 84 SER A O 1
ATOM 725 N N . LYS A 1 85 ? -5.388 -9.019 7.757 1.00 98.75 85 LYS A N 1
ATOM 726 C CA . LYS A 1 85 ? -6.356 -9.368 8.809 1.00 98.75 85 LYS A CA 1
ATOM 727 C C . LYS A 1 85 ? -7.811 -9.273 8.361 1.00 98.75 85 LYS A C 1
ATOM 729 O O . LYS A 1 85 ? -8.686 -9.717 9.095 1.00 98.75 85 LYS A O 1
ATOM 734 N N . THR A 1 86 ? -8.079 -8.701 7.190 1.00 98.00 86 THR A N 1
ATOM 735 C CA . THR A 1 86 ? -9.448 -8.510 6.684 1.00 98.00 86 THR A CA 1
ATOM 736 C C . THR A 1 86 ? -9.971 -9.702 5.885 1.00 98.00 86 THR A C 1
ATOM 738 O O . THR A 1 86 ? -11.181 -9.866 5.777 1.00 98.00 86 THR A O 1
ATOM 741 N N . GLY A 1 87 ? -9.079 -10.513 5.303 1.00 97.50 87 GLY A N 1
ATOM 742 C CA . GLY A 1 87 ? -9.446 -11.535 4.315 1.00 97.50 87 GLY A CA 1
ATOM 743 C C . GLY A 1 87 ? -9.863 -10.972 2.946 1.00 97.50 87 GLY A C 1
ATOM 744 O O . GLY A 1 87 ? -10.167 -11.750 2.045 1.00 97.50 87 GLY A O 1
ATOM 745 N N . ASP A 1 88 ? -9.860 -9.647 2.772 1.00 98.06 88 ASP A N 1
ATOM 746 C CA . ASP A 1 88 ? -10.158 -8.976 1.509 1.00 98.06 88 ASP A CA 1
ATOM 747 C C . ASP A 1 88 ? -8.923 -9.015 0.595 1.00 98.06 88 ASP A C 1
ATOM 749 O O . ASP A 1 88 ? -7.897 -8.379 0.866 1.00 98.06 88 ASP A O 1
ATOM 753 N N . LYS A 1 89 ? -9.024 -9.795 -0.486 1.00 98.25 89 LYS A N 1
ATOM 754 C CA . LYS A 1 89 ? -7.947 -9.958 -1.470 1.00 98.25 89 LYS A CA 1
ATOM 755 C C . LYS A 1 89 ? -7.677 -8.675 -2.250 1.00 98.25 89 LYS A C 1
ATOM 757 O O . LYS A 1 89 ? -6.511 -8.386 -2.501 1.00 98.25 89 LYS A O 1
ATOM 762 N N . ASP A 1 90 ? -8.706 -7.893 -2.568 1.00 98.44 90 ASP A N 1
ATOM 763 C CA . ASP A 1 90 ? -8.552 -6.645 -3.317 1.00 98.44 90 ASP A CA 1
ATOM 764 C C . ASP A 1 90 ? -7.808 -5.619 -2.467 1.00 98.44 90 ASP A C 1
ATOM 766 O O . ASP A 1 90 ? -6.844 -5.002 -2.921 1.00 98.44 90 ASP A O 1
ATOM 770 N N . LEU A 1 91 ? -8.171 -5.505 -1.185 1.00 98.62 91 LEU A N 1
ATOM 771 C CA . LEU A 1 91 ? -7.447 -4.646 -0.249 1.00 98.62 91 LEU A CA 1
ATOM 772 C C . LEU A 1 91 ? -5.988 -5.092 -0.083 1.00 98.62 91 LEU A C 1
ATOM 774 O O . LEU A 1 91 ? -5.086 -4.250 -0.062 1.00 98.62 91 LEU A O 1
ATOM 778 N N . LEU A 1 92 ? -5.729 -6.398 0.022 1.00 98.69 92 LEU A N 1
ATOM 779 C CA . LEU A 1 92 ? -4.367 -6.919 0.140 1.00 98.69 92 LEU A CA 1
ATOM 780 C C . LEU A 1 92 ? -3.544 -6.654 -1.132 1.00 98.69 92 LEU A C 1
ATOM 782 O O . LEU A 1 92 ? -2.424 -6.149 -1.037 1.00 98.69 92 LEU A O 1
ATOM 786 N N . GLY A 1 93 ? -4.117 -6.893 -2.312 1.00 98.69 93 GLY A N 1
ATOM 787 C CA . GLY A 1 93 ? -3.508 -6.561 -3.599 1.00 98.69 93 GLY A CA 1
ATOM 788 C C . GLY A 1 93 ? -3.210 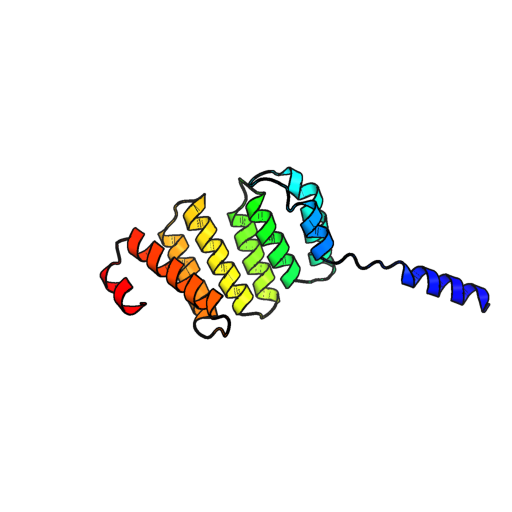-5.065 -3.737 1.00 98.69 93 GLY A C 1
ATOM 789 O O . GLY A 1 93 ? -2.079 -4.679 -4.038 1.00 98.69 93 GLY A O 1
ATOM 790 N N . ALA A 1 94 ? -4.172 -4.201 -3.401 1.00 98.69 94 ALA A N 1
ATOM 791 C CA . ALA A 1 94 ? -3.990 -2.748 -3.386 1.00 98.69 94 ALA A CA 1
ATOM 792 C C . ALA A 1 94 ? -2.896 -2.291 -2.400 1.00 98.69 94 ALA A C 1
ATOM 794 O O . ALA A 1 94 ? -2.210 -1.291 -2.639 1.00 98.69 94 ALA A O 1
ATOM 795 N N . SER A 1 95 ? -2.704 -3.022 -1.299 1.00 98.81 95 SER A N 1
ATOM 796 C CA . SER A 1 95 ? -1.656 -2.746 -0.308 1.00 98.81 95 SER A CA 1
ATOM 797 C C . SER A 1 95 ? -0.262 -3.040 -0.864 1.00 98.81 95 SER A C 1
ATOM 799 O O . SER A 1 95 ? 0.641 -2.213 -0.729 1.00 98.81 95 SER A O 1
ATOM 801 N N . TYR A 1 96 ? -0.097 -4.169 -1.559 1.00 98.88 96 TYR A N 1
ATOM 802 C CA . TYR A 1 96 ? 1.140 -4.499 -2.273 1.00 98.88 96 TYR A CA 1
ATOM 803 C C . TYR A 1 96 ? 1.445 -3.491 -3.388 1.00 98.88 96 TYR A C 1
ATOM 805 O O . TYR A 1 96 ? 2.561 -2.973 -3.463 1.00 98.88 96 TYR A O 1
ATOM 813 N N . LEU A 1 97 ? 0.435 -3.107 -4.175 1.00 98.75 97 LEU A N 1
ATOM 814 C CA . LEU A 1 97 ? 0.551 -2.042 -5.175 1.00 98.75 97 LEU A CA 1
ATOM 815 C C . LEU A 1 97 ? 1.009 -0.713 -4.543 1.00 98.75 97 LEU A C 1
ATOM 817 O O . LEU A 1 97 ? 1.893 -0.027 -5.063 1.00 98.75 97 LEU A O 1
ATOM 821 N N . THR A 1 98 ? 0.458 -0.356 -3.381 1.00 98.75 98 THR A N 1
ATOM 822 C CA . THR A 1 98 ? 0.864 0.851 -2.644 1.00 98.75 98 THR A CA 1
ATOM 823 C C . THR A 1 98 ? 2.332 0.772 -2.209 1.00 98.75 98 THR A C 1
ATOM 825 O O . THR A 1 98 ? 3.082 1.731 -2.396 1.00 98.75 98 THR A O 1
ATOM 828 N N . LYS A 1 99 ? 2.792 -0.374 -1.696 1.00 98.88 99 LYS A N 1
ATOM 829 C CA . LYS A 1 99 ? 4.201 -0.563 -1.319 1.00 98.88 99 LYS A CA 1
ATOM 830 C C . LYS A 1 99 ? 5.147 -0.490 -2.520 1.00 98.88 99 LYS A C 1
ATOM 832 O O . LYS A 1 99 ? 6.188 0.163 -2.434 1.00 98.88 99 LYS A O 1
ATOM 837 N N . GLY A 1 100 ? 4.773 -1.089 -3.650 1.00 98.75 100 GLY A N 1
ATOM 838 C CA . GLY A 1 100 ? 5.531 -0.960 -4.895 1.00 98.75 100 GLY A CA 1
ATOM 839 C C . GLY A 1 100 ? 5.635 0.497 -5.358 1.00 98.75 100 GLY A C 1
ATOM 840 O O . GLY A 1 100 ? 6.713 0.951 -5.742 1.00 98.75 100 GLY A O 1
ATOM 841 N N . THR A 1 101 ? 4.560 1.273 -5.192 1.00 98.56 101 THR A N 1
ATOM 842 C CA . THR A 1 101 ? 4.529 2.715 -5.494 1.00 98.56 101 THR A CA 1
ATOM 843 C C . THR A 1 101 ? 5.529 3.486 -4.624 1.00 98.56 101 THR A C 1
ATOM 845 O O . THR A 1 101 ? 6.280 4.315 -5.141 1.00 98.56 101 THR A O 1
ATOM 848 N N . VAL A 1 102 ? 5.622 3.167 -3.327 1.00 98.62 102 VAL A N 1
ATOM 849 C CA . VAL A 1 102 ? 6.625 3.757 -2.419 1.00 98.62 102 VAL A CA 1
ATOM 850 C C . VAL A 1 102 ? 8.051 3.401 -2.853 1.00 98.62 102 VAL A C 1
ATOM 852 O O . VAL A 1 102 ? 8.921 4.277 -2.909 1.00 98.62 102 VAL A O 1
ATOM 855 N N . PHE A 1 103 ? 8.316 2.141 -3.216 1.00 98.69 103 PHE A N 1
ATOM 856 C CA . PHE A 1 103 ? 9.628 1.755 -3.747 1.00 98.69 103 PHE A CA 1
ATOM 857 C C . PHE A 1 103 ? 9.982 2.512 -5.026 1.00 98.69 103 PHE A C 1
ATOM 859 O O . PHE A 1 103 ? 11.121 2.967 -5.167 1.00 98.69 103 PHE A O 1
ATOM 866 N N . TYR A 1 104 ? 9.016 2.668 -5.929 1.00 98.44 104 TYR A N 1
ATOM 867 C CA . TYR A 1 104 ? 9.199 3.338 -7.206 1.00 98.44 104 TYR A CA 1
ATOM 868 C C . TYR A 1 104 ? 9.472 4.836 -7.036 1.00 98.44 104 TYR A C 1
ATOM 870 O O . TYR A 1 104 ? 10.505 5.335 -7.486 1.00 98.44 104 TYR A O 1
ATOM 878 N N . PHE A 1 105 ? 8.575 5.571 -6.373 1.00 96.75 105 PHE A N 1
ATOM 879 C CA . PHE A 1 105 ? 8.641 7.031 -6.341 1.00 96.75 105 PHE A CA 1
ATOM 880 C C . PHE A 1 105 ? 9.618 7.560 -5.298 1.00 96.75 105 PHE A C 1
ATOM 882 O O . PHE A 1 105 ? 10.397 8.460 -5.627 1.00 96.75 105 PHE A O 1
ATOM 889 N N . ASN A 1 106 ? 9.619 6.995 -4.087 1.00 96.62 106 ASN A N 1
ATOM 890 C CA . ASN A 1 106 ? 10.378 7.541 -2.960 1.00 96.62 106 ASN A CA 1
ATOM 891 C C . ASN A 1 106 ? 11.787 6.952 -2.841 1.00 96.62 106 ASN A C 1
ATOM 893 O O . ASN A 1 106 ? 12.691 7.645 -2.387 1.00 96.62 106 ASN A O 1
ATOM 897 N N . HIS A 1 107 ? 11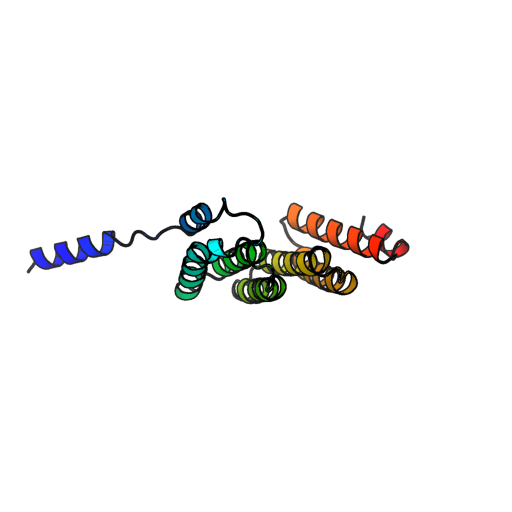.991 5.700 -3.262 1.00 96.00 107 HIS A N 1
ATOM 898 C CA . HIS A 1 107 ? 13.288 5.025 -3.117 1.00 96.00 107 HIS A CA 1
ATOM 899 C C . HIS A 1 107 ? 14.000 4.712 -4.437 1.00 96.00 107 HIS A C 1
ATOM 901 O O . HIS A 1 107 ? 15.157 4.298 -4.398 1.00 96.00 107 HIS A O 1
ATOM 907 N N . LYS A 1 108 ? 13.333 4.877 -5.589 1.00 96.56 108 LYS A N 1
ATOM 908 C CA . LYS A 1 108 ? 13.852 4.518 -6.925 1.00 96.56 108 LYS A CA 1
ATOM 909 C C . LYS A 1 108 ? 14.340 3.062 -7.022 1.00 96.56 108 LYS A C 1
ATOM 911 O O . LYS A 1 108 ? 15.223 2.733 -7.808 1.00 96.56 108 LYS A O 1
ATOM 916 N N . LYS A 1 109 ? 13.766 2.160 -6.217 1.00 97.81 109 LYS A N 1
ATOM 917 C CA . LYS A 1 109 ? 14.116 0.731 -6.191 1.00 97.81 109 LYS A CA 1
ATOM 918 C C . LYS A 1 109 ? 13.209 -0.041 -7.146 1.00 97.81 109 LYS A C 1
ATOM 920 O O . LYS A 1 109 ? 12.321 -0.765 -6.710 1.00 97.81 109 LYS A O 1
ATOM 925 N N . PHE A 1 110 ? 13.427 0.125 -8.449 1.00 97.38 110 PHE A N 1
ATOM 926 C CA . PHE A 1 110 ? 12.525 -0.375 -9.498 1.00 97.38 110 PHE A CA 1
ATOM 927 C C . PHE A 1 110 ? 12.318 -1.892 -9.477 1.00 97.38 110 PHE A C 1
ATOM 929 O O . PHE A 1 110 ? 11.186 -2.345 -9.591 1.00 97.38 110 PHE A O 1
ATOM 936 N N . LYS A 1 111 ? 13.373 -2.680 -9.236 1.00 97.19 111 LYS A N 1
ATOM 937 C CA . LYS A 1 111 ? 13.238 -4.138 -9.104 1.00 97.19 111 LYS A CA 1
ATOM 938 C C . LYS A 1 111 ? 12.331 -4.531 -7.931 1.00 97.19 111 LYS A C 1
ATOM 940 O O . LYS A 1 111 ? 11.428 -5.333 -8.106 1.00 97.19 111 LYS A O 1
ATOM 945 N N . LEU A 1 112 ? 12.507 -3.896 -6.768 1.00 98.38 112 LEU A N 1
ATOM 946 C CA . LEU A 1 112 ? 11.634 -4.143 -5.614 1.00 98.38 112 LEU A CA 1
ATOM 947 C C . LEU A 1 112 ? 10.205 -3.650 -5.861 1.00 98.38 112 LEU A C 1
ATOM 949 O O . LEU A 1 112 ? 9.262 -4.269 -5.390 1.00 98.38 112 LEU A O 1
ATOM 953 N N . ALA A 1 113 ? 10.029 -2.553 -6.602 1.00 98.75 113 ALA A N 1
ATOM 954 C CA . ALA 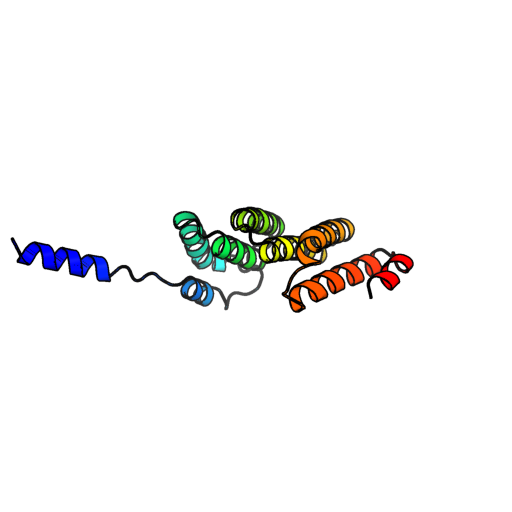A 1 113 ? 8.701 -2.109 -7.009 1.00 98.75 113 ALA A CA 1
ATOM 955 C C . ALA A 1 113 ? 8.006 -3.169 -7.876 1.00 98.75 113 ALA A C 1
ATOM 957 O O . ALA A 1 113 ? 6.858 -3.507 -7.598 1.00 98.75 113 ALA A O 1
ATOM 958 N N . LEU A 1 114 ? 8.718 -3.737 -8.860 1.00 98.44 114 LEU A N 1
ATOM 959 C CA . LEU A 1 114 ? 8.205 -4.827 -9.690 1.00 98.44 114 LEU A CA 1
ATOM 960 C C . LEU A 1 114 ? 7.826 -6.048 -8.847 1.00 98.44 114 LEU A C 1
ATOM 962 O O . LEU A 1 114 ? 6.730 -6.570 -9.018 1.00 98.44 114 LEU A O 1
ATOM 966 N N . ASP A 1 115 ? 8.683 -6.460 -7.907 1.00 98.56 115 ASP A N 1
ATOM 967 C CA . ASP A 1 115 ? 8.406 -7.596 -7.019 1.00 98.56 115 ASP A CA 1
ATOM 968 C C . ASP A 1 115 ? 7.092 -7.399 -6.240 1.00 98.56 115 ASP A C 1
ATOM 970 O O . ASP A 1 115 ? 6.297 -8.330 -6.105 1.00 98.56 115 ASP A O 1
ATOM 974 N N . GLU A 1 116 ? 6.827 -6.189 -5.736 1.00 98.81 116 GLU A N 1
ATOM 975 C CA . GLU A 1 116 ? 5.572 -5.890 -5.036 1.00 98.81 116 GLU A CA 1
ATOM 976 C C . GLU A 1 116 ? 4.367 -5.801 -5.990 1.00 98.81 116 GLU A C 1
ATOM 978 O O . GLU A 1 116 ? 3.284 -6.263 -5.633 1.00 98.81 116 GLU A O 1
ATOM 983 N N . TYR A 1 117 ? 4.527 -5.288 -7.214 1.00 98.69 117 TYR A N 1
ATOM 984 C CA . TYR A 1 117 ? 3.444 -5.276 -8.210 1.00 98.69 117 TYR A CA 1
ATOM 985 C C . TYR A 1 117 ? 3.072 -6.681 -8.701 1.00 98.69 117 TYR A C 1
ATOM 987 O O . TYR A 1 117 ? 1.894 -6.970 -8.918 1.00 98.69 117 TYR A O 1
ATOM 995 N N . LEU A 1 118 ? 4.046 -7.586 -8.812 1.00 98.44 118 LEU A N 1
ATOM 996 C CA . LEU A 1 118 ? 3.800 -8.997 -9.122 1.00 98.44 118 LEU A CA 1
ATOM 997 C C . LEU A 1 118 ? 3.126 -9.725 -7.949 1.00 98.44 118 LEU A C 1
ATOM 999 O O . LEU A 1 118 ? 2.234 -10.543 -8.159 1.00 98.44 118 LEU A O 1
ATOM 1003 N N . LYS A 1 119 ? 3.467 -9.388 -6.697 1.00 98.69 119 LYS A N 1
ATOM 1004 C CA . LYS A 1 119 ? 2.692 -9.867 -5.537 1.00 98.69 119 LYS A CA 1
ATOM 1005 C C . LYS A 1 119 ? 1.258 -9.354 -5.573 1.00 98.69 119 LYS A C 1
ATOM 1007 O O . LYS A 1 119 ? 0.351 -10.131 -5.303 1.00 98.69 119 LYS A O 1
ATOM 1012 N N . ALA A 1 120 ? 1.050 -8.078 -5.905 1.00 98.62 120 ALA A N 1
ATOM 1013 C CA . ALA A 1 120 ? -0.284 -7.506 -6.059 1.00 98.62 120 ALA A CA 1
ATOM 1014 C C . ALA A 1 120 ? -1.081 -8.235 -7.150 1.00 98.62 120 ALA A C 1
ATOM 1016 O O . ALA A 1 120 ? -2.240 -8.574 -6.928 1.00 98.62 120 ALA A O 1
ATOM 1017 N N . TRP A 1 121 ? -0.441 -8.556 -8.279 1.00 98.06 121 TRP A N 1
ATOM 1018 C CA . TRP A 1 121 ? -1.053 -9.299 -9.381 1.00 98.06 121 TRP A CA 1
ATOM 1019 C C . TRP A 1 121 ? -1.651 -10.637 -8.932 1.00 98.06 121 TRP A C 1
ATOM 1021 O O . TRP A 1 121 ? -2.812 -10.895 -9.224 1.00 98.06 121 TRP A O 1
ATOM 1031 N N . ASN A 1 122 ? -0.937 -11.413 -8.111 1.00 97.25 122 ASN A N 1
ATOM 1032 C CA . ASN A 1 122 ? -1.432 -12.699 -7.591 1.00 97.25 122 ASN A CA 1
ATOM 1033 C C . ASN A 1 122 ? -2.752 -12.597 -6.798 1.00 97.25 122 ASN A C 1
ATOM 1035 O O . ASN A 1 122 ? -3.442 -13.597 -6.610 1.00 97.25 122 ASN A O 1
ATOM 1039 N N . TYR A 1 123 ? -3.097 -11.413 -6.282 1.00 97.75 123 TYR A N 1
ATOM 1040 C CA . TYR A 1 123 ? -4.378 -11.176 -5.610 1.00 97.75 123 TYR A CA 1
ATOM 1041 C C . TYR A 1 123 ? -5.427 -10.552 -6.530 1.00 97.75 123 TYR A C 1
ATOM 1043 O O . TYR A 1 123 ? -6.619 -10.744 -6.294 1.00 97.75 123 TYR A O 1
ATOM 1051 N N . LEU A 1 124 ? -4.989 -9.807 -7.546 1.00 97.56 124 LEU A N 1
ATOM 1052 C CA . LEU A 1 124 ? -5.838 -8.951 -8.369 1.00 97.56 124 LEU A CA 1
ATOM 1053 C C . LEU A 1 124 ? -6.170 -9.542 -9.737 1.00 97.56 124 LEU A C 1
ATOM 1055 O O . LEU A 1 124 ? -7.118 -9.078 -10.348 1.00 97.56 124 LEU A O 1
ATOM 1059 N N . GLU A 1 125 ? -5.469 -10.567 -10.217 1.00 95.56 125 GLU A N 1
ATOM 1060 C CA . GLU A 1 125 ? -5.698 -11.149 -11.551 1.00 95.56 125 GLU A CA 1
ATOM 1061 C C . GLU A 1 125 ? -7.139 -11.651 -11.778 1.00 95.56 125 GLU A C 1
ATOM 1063 O O . GLU A 1 125 ? -7.608 -11.699 -12.908 1.00 95.56 125 GLU A O 1
ATOM 1068 N N . ASN A 1 126 ? -7.861 -11.976 -10.698 1.00 94.00 126 ASN A N 1
ATOM 1069 C CA . ASN A 1 126 ? -9.255 -12.431 -10.714 1.00 94.00 126 ASN A CA 1
ATOM 1070 C C . ASN A 1 126 ? -10.208 -11.467 -9.974 1.00 94.00 126 ASN A C 1
ATOM 1072 O O . ASN A 1 126 ? -11.298 -11.871 -9.554 1.00 94.00 126 ASN A O 1
ATOM 1076 N N . THR A 1 127 ? -9.787 -10.222 -9.727 1.00 96.62 127 THR A N 1
ATOM 1077 C CA . THR A 1 127 ? -10.640 -9.221 -9.071 1.00 96.62 127 THR A CA 1
ATOM 1078 C C . THR A 1 127 ? -11.829 -8.838 -9.953 1.00 96.62 127 THR A C 1
ATOM 1080 O O . THR A 1 127 ? -11.776 -8.928 -11.177 1.00 96.62 127 THR A O 1
ATOM 1083 N N . LYS A 1 128 ? -12.914 -8.376 -9.324 1.00 97.25 128 LYS A N 1
ATOM 1084 C CA . LYS A 1 128 ? -14.039 -7.739 -10.028 1.00 97.25 128 LYS A CA 1
ATOM 1085 C C . LYS A 1 128 ? -13.860 -6.224 -10.162 1.00 97.25 128 LYS A C 1
ATOM 1087 O O . LYS A 1 128 ? -14.640 -5.587 -10.864 1.00 97.25 128 LYS A O 1
ATOM 1092 N N . ASP A 1 129 ? -12.876 -5.647 -9.475 1.00 96.94 129 ASP A N 1
ATOM 1093 C CA . ASP A 1 129 ? -12.518 -4.236 -9.597 1.00 96.94 129 ASP A CA 1
ATOM 1094 C C . ASP A 1 129 ? -11.584 -4.046 -10.802 1.00 96.94 129 ASP A C 1
ATOM 1096 O O . ASP A 1 129 ? -10.355 -4.099 -10.694 1.00 96.94 129 ASP A O 1
ATOM 1100 N N . GLU A 1 130 ? -12.179 -3.835 -11.977 1.00 96.56 130 GLU A N 1
ATOM 1101 C CA . GLU A 1 130 ? -11.433 -3.630 -13.225 1.00 96.56 130 GLU A CA 1
ATOM 1102 C C . GLU A 1 130 ? -10.443 -2.463 -13.124 1.00 96.56 130 GLU A C 1
ATOM 1104 O O . GLU A 1 130 ? -9.342 -2.526 -13.673 1.00 96.56 130 GLU A O 1
ATOM 1109 N N . TYR A 1 131 ? -10.789 -1.408 -12.382 1.00 96.12 131 TYR A N 1
ATOM 1110 C CA . TYR A 1 131 ? -9.882 -0.285 -12.186 1.00 96.12 131 TYR A CA 1
ATOM 1111 C C . TYR A 1 131 ? -8.620 -0.727 -11.443 1.00 96.12 131 TYR A C 1
ATOM 1113 O O . TYR A 1 131 ? -7.511 -0.398 -11.867 1.00 96.12 131 TYR A O 1
ATOM 1121 N N . LEU A 1 132 ? -8.761 -1.495 -10.363 1.00 95.88 132 LEU A N 1
ATOM 1122 C CA . LEU A 1 132 ? -7.622 -1.992 -9.597 1.00 95.88 132 LEU A CA 1
ATOM 1123 C C . LEU A 1 132 ? -6.771 -2.989 -10.402 1.00 95.88 132 LEU A C 1
ATOM 1125 O O . LEU A 1 132 ? -5.539 -2.916 -10.344 1.00 95.88 132 LEU A O 1
ATOM 1129 N N . TYR A 1 133 ? -7.417 -3.851 -11.192 1.00 97.69 133 TYR A N 1
ATOM 1130 C CA . TYR A 1 133 ? -6.762 -4.765 -12.132 1.00 97.69 133 TYR A CA 1
ATOM 1131 C C . TYR A 1 133 ? -5.871 -4.011 -13.129 1.00 97.69 133 TYR A C 1
ATOM 1133 O O . TYR A 1 133 ? -4.647 -4.187 -13.139 1.00 97.69 133 TYR A O 1
ATOM 1141 N N . TYR A 1 134 ? -6.460 -3.107 -13.920 1.00 97.81 134 TYR A N 1
ATOM 1142 C CA . TYR A 1 134 ? -5.730 -2.382 -14.963 1.00 97.81 134 TYR A CA 1
ATOM 1143 C C . TYR A 1 134 ? -4.709 -1.412 -14.380 1.00 97.81 134 TYR A C 1
ATOM 1145 O O . TYR A 1 134 ? -3.630 -1.233 -14.947 1.00 97.81 134 TYR A O 1
ATOM 1153 N N . LYS A 1 135 ? -4.992 -0.826 -13.212 1.00 97.69 135 LYS A N 1
ATOM 1154 C CA . LYS A 1 135 ? -4.018 -0.003 -12.498 1.00 97.69 135 LYS A CA 1
ATOM 1155 C C . LYS A 1 135 ? -2.760 -0.803 -12.169 1.00 97.69 135 LYS A C 1
ATOM 1157 O O . LYS A 1 135 ? -1.661 -0.321 -12.435 1.00 97.69 135 LYS A O 1
ATOM 1162 N N . ASN A 1 136 ? -2.885 -2.010 -11.616 1.00 98.31 136 ASN A N 1
ATOM 1163 C CA . ASN A 1 136 ? -1.706 -2.816 -11.298 1.00 98.31 136 ASN A CA 1
ATOM 1164 C C . ASN A 1 136 ? -0.928 -3.219 -12.563 1.00 98.31 136 ASN A C 1
ATOM 1166 O O . ASN A 1 136 ? 0.295 -3.081 -12.582 1.00 98.31 136 ASN A O 1
ATOM 1170 N N . LEU A 1 137 ? -1.620 -3.632 -13.633 1.00 97.25 137 LEU A N 1
ATOM 1171 C CA . LEU A 1 137 ? -0.983 -3.953 -14.917 1.00 97.25 137 LEU A CA 1
ATOM 1172 C C . LEU A 1 137 ? -0.21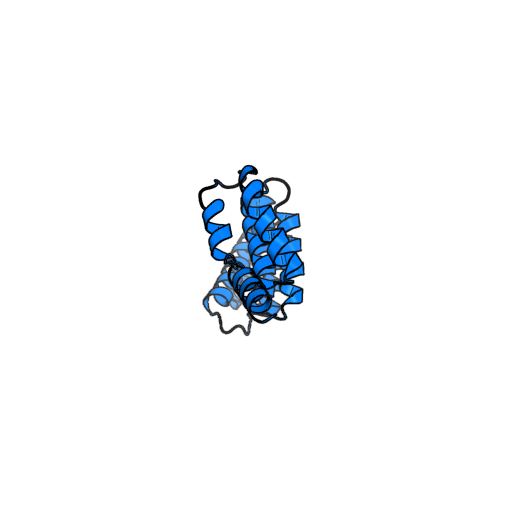2 -2.770 -15.504 1.00 97.25 137 LEU A C 1
ATOM 1174 O O . LEU A 1 137 ? 0.936 -2.929 -15.918 1.00 97.25 137 LEU A O 1
ATOM 1178 N N . TYR A 1 138 ? -0.793 -1.571 -15.463 1.00 97.12 138 TYR A N 1
ATOM 1179 C CA . TYR A 1 138 ? -0.107 -0.350 -15.876 1.00 97.12 138 TYR A CA 1
ATOM 1180 C C . TYR A 1 138 ? 1.199 -0.147 -15.094 1.00 97.12 138 TYR A C 1
ATOM 1182 O O . TYR A 1 138 ? 2.250 0.090 -15.688 1.00 97.12 138 TYR A O 1
ATOM 1190 N N . HIS A 1 139 ? 1.169 -0.296 -13.766 1.00 97.69 139 HIS A N 1
ATOM 1191 C CA . HIS A 1 139 ? 2.365 -0.162 -12.931 1.00 97.69 139 HIS A CA 1
ATOM 1192 C C . HIS A 1 139 ? 3.433 -1.232 -13.232 1.00 97.69 139 HIS A C 1
ATOM 1194 O O . HIS A 1 139 ? 4.624 -0.903 -13.252 1.00 97.69 139 HIS A O 1
ATOM 1200 N N . ILE A 1 140 ? 3.030 -2.478 -13.515 1.00 97.50 140 ILE A N 1
ATOM 1201 C CA . ILE A 1 140 ? 3.937 -3.542 -13.980 1.00 97.50 140 ILE A CA 1
ATOM 1202 C C . ILE A 1 140 ? 4.582 -3.138 -15.306 1.00 97.50 140 ILE A C 1
ATOM 1204 O O . ILE A 1 140 ? 5.808 -3.137 -15.400 1.00 97.50 140 ILE A O 1
ATOM 1208 N N . GLY A 1 141 ? 3.779 -2.754 -16.301 1.00 95.50 141 GLY A N 1
ATOM 1209 C CA . GLY A 1 141 ? 4.256 -2.374 -17.630 1.00 95.50 141 GLY A CA 1
ATOM 1210 C C . GLY A 1 141 ? 5.232 -1.199 -17.591 1.00 95.50 141 GLY A C 1
ATOM 1211 O O . GLY A 1 141 ? 6.321 -1.278 -18.160 1.00 95.50 141 GLY A O 1
ATOM 1212 N N . VAL A 1 142 ? 4.899 -0.148 -16.834 1.00 95.25 142 VAL A N 1
ATOM 1213 C CA . VAL A 1 142 ? 5.786 1.006 -16.622 1.00 95.25 142 VAL A CA 1
ATOM 1214 C C . VAL A 1 142 ? 7.126 0.554 -16.047 1.00 95.25 142 VAL A C 1
ATOM 1216 O O . VAL A 1 142 ? 8.173 0.891 -16.596 1.00 95.25 142 VAL A O 1
ATOM 1219 N N . VAL A 1 143 ? 7.130 -0.236 -14.970 1.00 96.00 143 VAL A N 1
ATOM 1220 C CA . VAL A 1 143 ? 8.391 -0.657 -14.344 1.00 96.00 143 VAL A CA 1
ATOM 1221 C C . VAL A 1 143 ? 9.191 -1.614 -15.217 1.00 96.00 143 VAL A C 1
ATOM 1223 O O . VAL A 1 143 ? 10.409 -1.456 -15.297 1.00 96.00 143 VAL A O 1
ATOM 1226 N N . LYS A 1 144 ? 8.544 -2.560 -15.905 1.00 94.50 144 LYS A N 1
ATOM 1227 C CA . LYS A 1 144 ? 9.213 -3.444 -16.870 1.00 94.50 144 LYS A CA 1
ATOM 1228 C C . LYS A 1 144 ? 9.880 -2.639 -17.987 1.00 94.50 144 LYS A C 1
ATOM 1230 O O . LYS A 1 144 ? 11.049 -2.880 -18.283 1.00 94.50 144 LYS A O 1
ATOM 1235 N N . SER A 1 145 ? 9.194 -1.628 -18.524 1.00 92.00 145 SER A N 1
ATOM 1236 C CA . SER A 1 145 ? 9.770 -0.716 -19.515 1.00 92.00 145 SER A CA 1
ATOM 1237 C C . SER A 1 145 ? 10.975 0.047 -18.960 1.00 92.00 145 SER A C 1
ATOM 1239 O O . SER A 1 145 ? 11.986 0.160 -19.645 1.00 92.00 145 SER A O 1
ATOM 1241 N N . TYR A 1 146 ? 10.905 0.547 -17.721 1.00 91.62 146 TYR A N 1
ATOM 1242 C CA . TYR A 1 146 ? 12.042 1.215 -17.072 1.00 91.62 146 TYR A CA 1
ATOM 1243 C C . TYR A 1 146 ? 13.235 0.282 -16.821 1.00 91.62 146 TYR A C 1
ATOM 1245 O O . TYR A 1 146 ? 14.373 0.745 -16.799 1.00 91.62 146 TYR A O 1
ATOM 1253 N N . LEU A 1 147 ? 12.991 -1.015 -16.617 1.00 93.44 147 LEU A N 1
ATOM 1254 C CA . LEU A 1 147 ? 14.026 -2.033 -16.410 1.00 93.44 147 LEU A CA 1
ATOM 1255 C C . LEU A 1 147 ? 14.589 -2.613 -17.719 1.00 93.44 147 LEU A C 1
ATOM 1257 O O . LEU A 1 147 ? 15.562 -3.363 -17.666 1.00 93.44 147 LEU A O 1
ATOM 1261 N N . GLY A 1 148 ? 14.010 -2.271 -18.874 1.00 90.38 148 GLY A N 1
ATOM 1262 C CA . GLY A 1 148 ? 14.439 -2.763 -20.186 1.00 90.38 148 GLY A CA 1
ATOM 1263 C C . GLY A 1 148 ? 13.846 -4.116 -20.597 1.00 90.38 148 GLY A C 1
ATOM 1264 O O . GLY A 1 148 ? 14.334 -4.727 -21.544 1.00 90.38 148 GLY A O 1
ATOM 1265 N N . TYR A 1 149 ? 12.794 -4.602 -19.927 1.00 84.56 149 TYR A N 1
ATOM 1266 C CA . TYR A 1 149 ? 12.127 -5.880 -20.238 1.00 84.56 149 TYR A CA 1
ATOM 1267 C C . TYR A 1 149 ? 11.121 -5.758 -21.393 1.00 84.56 149 TYR A C 1
ATOM 1269 O O . TYR A 1 149 ? 9.967 -6.171 -21.283 1.00 84.56 149 TYR A O 1
ATOM 1277 N N . HIS A 1 150 ? 11.543 -5.152 -22.503 1.00 67.81 150 HIS A N 1
ATOM 1278 C CA . HIS A 1 150 ? 10.652 -4.762 -23.599 1.00 67.81 150 HIS A CA 1
ATOM 1279 C C . HIS A 1 150 ? 9.924 -5.947 -24.257 1.00 67.81 150 HIS A C 1
ATOM 1281 O O . HIS A 1 150 ? 8.748 -5.808 -24.582 1.00 67.81 150 HIS A O 1
ATOM 1287 N N . GLU A 1 151 ? 10.568 -7.112 -24.385 1.00 60.62 151 GLU A N 1
ATOM 1288 C CA . GLU A 1 151 ? 9.959 -8.301 -25.008 1.00 60.62 151 GLU A CA 1
ATOM 1289 C C . GLU A 1 151 ? 8.831 -8.905 -24.155 1.00 60.62 151 GLU A C 1
ATOM 1291 O O . GLU A 1 151 ? 7.770 -9.212 -24.683 1.00 60.62 151 GLU A O 1
ATOM 1296 N N . GLU A 1 152 ? 8.983 -8.968 -22.827 1.00 61.34 152 GLU A N 1
ATOM 1297 C CA . GLU A 1 152 ? 7.940 -9.494 -21.925 1.00 61.34 152 GLU A CA 1
ATOM 1298 C C . GLU A 1 152 ? 6.753 -8.540 -21.715 1.00 61.34 152 GLU A C 1
ATOM 1300 O O . GLU A 1 152 ? 5.768 -8.899 -21.069 1.00 61.34 152 GLU A O 1
ATOM 1305 N N . THR A 1 153 ? 6.873 -7.281 -22.144 1.00 54.91 153 THR A N 1
ATOM 1306 C CA . THR A 1 153 ? 5.829 -6.276 -21.897 1.00 54.91 153 THR A CA 1
ATOM 1307 C C . THR A 1 153 ? 4.696 -6.393 -22.921 1.00 54.91 153 THR A C 1
ATOM 1309 O O . THR A 1 153 ? 3.563 -6.058 -22.594 1.00 54.91 153 THR A O 1
ATOM 1312 N N . LEU A 1 154 ? 4.984 -6.905 -24.125 1.00 53.91 154 LEU A N 1
ATOM 1313 C CA . LEU A 1 154 ? 4.010 -7.066 -25.212 1.00 53.91 154 LEU A CA 1
ATOM 1314 C C . LEU A 1 154 ? 2.973 -8.164 -24.951 1.00 53.91 154 LEU A C 1
ATOM 1316 O O . LEU A 1 154 ? 1.883 -8.073 -25.488 1.00 53.91 154 LEU A O 1
ATOM 1320 N N . ASP A 1 155 ? 3.277 -9.156 -24.111 1.00 55.66 155 ASP A N 1
ATOM 1321 C CA . ASP A 1 155 ? 2.341 -10.251 -23.810 1.00 55.66 155 ASP A CA 1
ATOM 1322 C C . ASP A 1 155 ? 1.305 -9.890 -22.723 1.00 55.66 155 ASP A C 1
ATOM 1324 O O . ASP A 1 155 ? 0.371 -10.650 -22.472 1.00 55.66 155 ASP A O 1
ATOM 1328 N N . ILE A 1 156 ? 1.482 -8.753 -22.036 1.00 55.16 156 ILE A N 1
ATOM 1329 C CA . ILE A 1 156 ? 0.624 -8.305 -20.921 1.00 55.16 156 ILE A CA 1
ATOM 1330 C C . ILE A 1 156 ? -0.418 -7.260 -21.378 1.00 55.16 156 ILE A C 1
ATOM 1332 O O . ILE A 1 156 ? -1.401 -7.030 -20.669 1.00 55.16 156 ILE A O 1
ATOM 1336 N N . PHE A 1 157 ? -0.217 -6.642 -22.547 1.00 44.59 157 PHE A N 1
ATOM 1337 C CA . PHE A 1 157 ? -1.112 -5.654 -23.163 1.00 44.59 157 PHE A CA 1
ATOM 1338 C C . PHE A 1 157 ? -1.745 -6.207 -24.439 1.00 44.59 157 PHE A C 1
ATOM 1340 O O . PHE A 1 157 ? -2.921 -5.859 -24.689 1.00 44.59 157 PHE A O 1
#

pLDDT: mean 89.16, std 17.66, range [40.94, 98.88]

Sequence (157 aa):
MWKILLVLVFYCIRLNSQEFSDYRMRYDNFEENDIRAFNFLNPYIQKAKQEKNYRELAQAYKDAISFSPNHKLYYADSIIWAASKTGDKDLLGASYLTKGTVFYFNHKKFKLALDEYLKAWNYLENTKDEYLYYKNLYHIGVVKSYLGYHEETLDIF

Radius of gyration: 20.14 Å; chains: 1; bounding box: 52×33×67 Å

Organism: Chryseobacterium carnipullorum (NCBI:txid1124835)

Foldseek 3Di:
DVVVVVVVVVVVVPPPVCDLVNLCVQQVPPAFQALVNCVSLVVQCVVCVVVVVLLSNLVSLLVVLRNHLPCNLVSLVSSLVSQVVPPQLLSNLVSLQSNLVCCVPNVVNLVSSLVSLVVSCVSPVPDPPVVSNVVSLVSNLVSCVVVVVVPVSVVSD

Secondary structure (DSSP, 8-state):
-HHHHHHHHHHHTT-----HHHHHTTTTTSPTT-GGGHHHHHHHHHHHHHTT-HHHHHHHHHHHHHH-TTTHHHHHHHHHHHHHTT--HHHHHHHHHHHHHHHHHTT--HHHHHHHHHHHHHHHTT-S-HHHHHHHHHHHHHHHHHHT-HHHHTTT-